Protein AF-A0A7J6VRY9-F1 (afdb_monomer)

Structure (mmCIF, N/CA/C/O backbone):
data_AF-A0A7J6VRY9-F1
#
_entry.id   AF-A0A7J6VRY9-F1
#
loop_
_atom_site.group_PDB
_atom_site.id
_atom_site.type_symbol
_atom_site.label_atom_id
_atom_site.label_alt_id
_atom_site.label_comp_id
_atom_site.label_asym_id
_atom_site.label_entity_id
_atom_site.label_seq_id
_atom_site.pdbx_PDB_ins_code
_atom_site.Cartn_x
_atom_site.Cartn_y
_atom_site.Cartn_z
_atom_site.occupancy
_atom_site.B_iso_or_equiv
_atom_site.auth_seq_id
_atom_site.auth_comp_id
_atom_site.auth_asym_id
_atom_site.auth_atom_id
_atom_site.pdbx_PDB_model_num
ATOM 1 N N . LEU A 1 1 ? -12.229 12.467 26.566 1.00 62.81 1 LEU A N 1
ATOM 2 C CA . LEU A 1 1 ? -11.278 11.502 25.977 1.00 62.81 1 LEU A CA 1
ATOM 3 C C . LEU A 1 1 ? -11.433 11.521 24.466 1.00 62.81 1 LEU A C 1
ATOM 5 O O . LEU A 1 1 ? -12.562 11.479 23.987 1.00 62.81 1 LEU A O 1
ATOM 9 N N . SER A 1 2 ? -10.325 11.666 23.745 1.00 70.50 2 SER A N 1
ATOM 10 C CA . SER A 1 2 ? -10.274 11.652 22.283 1.00 70.50 2 SER A CA 1
ATOM 11 C C . SER A 1 2 ? -10.262 10.211 21.766 1.00 70.50 2 SER A C 1
ATOM 13 O O . SER A 1 2 ? -9.771 9.299 22.431 1.00 70.50 2 SER A O 1
ATOM 15 N N . LEU A 1 3 ? -10.766 10.005 20.548 1.00 73.44 3 LEU A N 1
ATOM 16 C CA . LEU A 1 3 ? -10.662 8.731 19.823 1.00 73.44 3 LEU A CA 1
ATOM 17 C C . LEU A 1 3 ? -9.205 8.250 19.717 1.00 73.44 3 LEU A C 1
ATOM 19 O O . LEU A 1 3 ? -8.933 7.060 19.8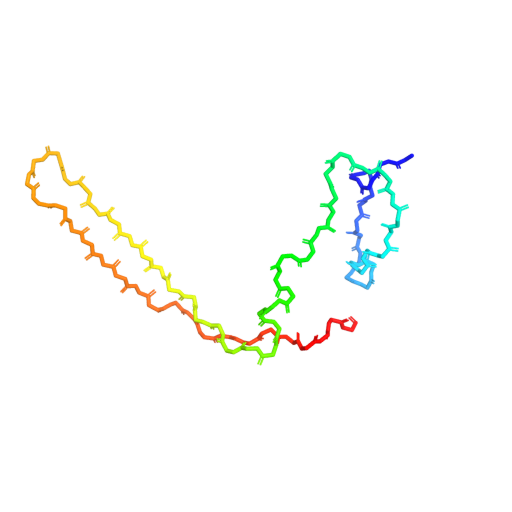02 1.00 73.44 3 LEU A O 1
ATOM 23 N N . TRP A 1 4 ? -8.279 9.199 19.582 1.00 78.88 4 TRP A N 1
ATOM 24 C CA . TRP A 1 4 ? -6.850 8.956 19.390 1.00 78.88 4 TRP A CA 1
ATOM 25 C C . TRP A 1 4 ? -6.092 8.608 20.675 1.00 78.88 4 TRP A C 1
ATOM 27 O O . TRP A 1 4 ? -4.944 8.186 20.595 1.00 78.88 4 TRP A O 1
ATOM 37 N N . ASP A 1 5 ? -6.725 8.751 21.843 1.00 78.44 5 ASP A N 1
ATOM 38 C CA . ASP A 1 5 ? -6.106 8.409 23.131 1.00 78.44 5 ASP A CA 1
ATOM 39 C C . ASP A 1 5 ? -6.205 6.899 23.433 1.00 78.44 5 ASP A C 1
ATOM 41 O O . ASP A 1 5 ? -5.619 6.4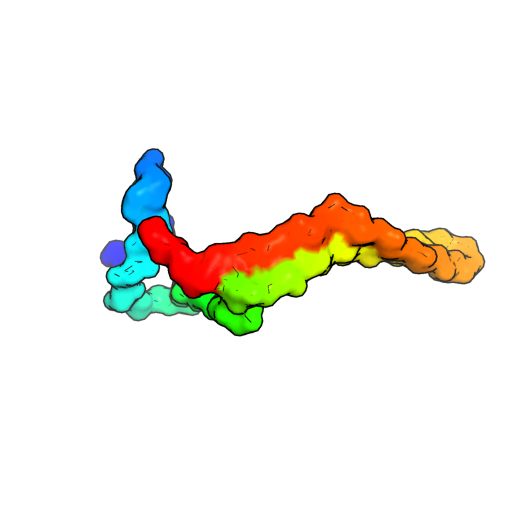16 24.399 1.00 78.44 5 ASP A O 1
ATOM 45 N N . HIS A 1 6 ? -6.966 6.144 22.629 1.00 76.12 6 HIS A N 1
ATOM 46 C CA . HIS A 1 6 ? -7.220 4.722 22.845 1.00 76.12 6 HIS A CA 1
ATOM 47 C C . HIS A 1 6 ? -6.242 3.858 22.045 1.00 76.12 6 HIS A C 1
ATOM 49 O O . HIS A 1 6 ? -6.198 3.917 20.817 1.00 76.12 6 HIS A O 1
ATOM 55 N N . ILE A 1 7 ? -5.491 3.008 22.748 1.00 81.25 7 ILE A N 1
ATOM 56 C CA . ILE A 1 7 ? -4.615 2.004 22.136 1.00 81.25 7 ILE A CA 1
ATOM 57 C C . ILE A 1 7 ? -5.376 0.681 22.051 1.00 81.25 7 ILE A C 1
ATOM 59 O O . ILE A 1 7 ? -5.778 0.117 23.068 1.00 81.25 7 ILE A O 1
ATOM 63 N N . ILE A 1 8 ? -5.550 0.174 20.833 1.00 81.62 8 ILE A N 1
ATOM 64 C CA . ILE A 1 8 ? -6.172 -1.127 20.574 1.00 81.62 8 ILE A CA 1
ATOM 65 C C . ILE A 1 8 ? -5.100 -2.207 20.750 1.00 81.62 8 ILE A C 1
ATOM 67 O O . ILE A 1 8 ? -4.177 -2.299 19.944 1.00 81.62 8 ILE A O 1
ATOM 71 N N . GLN A 1 9 ? -5.204 -2.999 21.819 1.00 83.94 9 GLN A N 1
ATOM 72 C CA . GLN A 1 9 ? -4.227 -4.049 22.142 1.00 83.94 9 GLN A CA 1
ATOM 73 C C . GLN A 1 9 ? -4.532 -5.392 21.464 1.00 83.94 9 GLN A C 1
ATOM 75 O O . GLN A 1 9 ? -3.613 -6.148 21.162 1.00 83.94 9 GLN A O 1
ATOM 80 N N . GLU A 1 10 ? -5.805 -5.677 21.185 1.00 81.19 10 GLU A N 1
ATOM 81 C CA . GLU A 1 10 ? -6.244 -6.940 20.584 1.00 81.19 10 GLU A CA 1
ATOM 82 C C . GLU A 1 10 ? -7.114 -6.688 19.354 1.00 81.19 10 GLU A C 1
ATOM 84 O O . GLU A 1 10 ? -7.821 -5.682 19.261 1.00 81.19 10 GLU A O 1
ATOM 89 N N . LYS A 1 11 ? -7.083 -7.631 18.408 1.00 77.06 11 LYS A N 1
ATOM 90 C CA . LYS A 1 11 ? -7.770 -7.501 17.117 1.00 77.06 11 LYS A CA 1
ATOM 91 C C . LYS A 1 11 ? -9.292 -7.400 17.260 1.00 77.06 11 LYS A C 1
ATOM 93 O O . LYS A 1 11 ? -9.913 -6.676 16.487 1.00 77.06 11 LYS A O 1
ATOM 98 N N . ASP A 1 12 ? -9.874 -8.047 18.264 1.00 76.62 12 ASP A N 1
ATOM 99 C CA . ASP A 1 12 ? -11.323 -8.016 18.508 1.00 76.62 12 ASP A CA 1
ATOM 100 C C . ASP A 1 12 ? -11.803 -6.619 18.941 1.00 76.62 12 ASP A C 1
ATOM 102 O O . ASP A 1 12 ? -12.912 -6.196 18.615 1.00 76.62 12 ASP A O 1
ATOM 106 N N . HIS A 1 13 ? -10.918 -5.834 19.565 1.00 73.88 13 HIS A N 1
ATOM 107 C CA . HIS A 1 13 ? -11.168 -4.442 19.938 1.00 73.88 13 HIS A CA 1
ATOM 108 C C . HIS A 1 13 ? -10.942 -3.452 18.779 1.00 73.88 13 HIS A C 1
ATOM 110 O O . HIS A 1 13 ? -11.145 -2.249 18.944 1.00 73.88 13 HIS A O 1
ATOM 116 N N 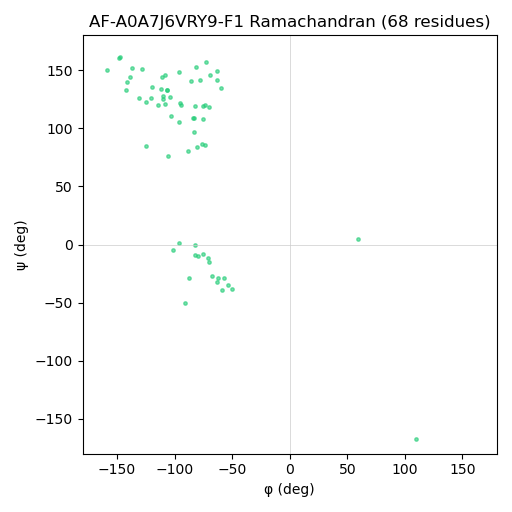. ALA A 1 14 ? -10.551 -3.928 17.588 1.00 73.75 14 ALA A N 1
ATOM 117 C CA . ALA A 1 14 ? -10.331 -3.078 16.416 1.00 73.75 14 ALA A CA 1
ATOM 118 C C . ALA A 1 14 ? -11.631 -2.602 15.746 1.00 73.75 14 ALA A C 1
ATOM 120 O O . ALA A 1 14 ? -11.603 -1.734 14.869 1.00 73.75 14 ALA A O 1
ATOM 121 N N . LYS A 1 15 ? -12.788 -3.128 16.165 1.00 71.25 15 LYS A N 1
ATOM 122 C CA . LYS A 1 15 ? -14.103 -2.637 15.744 1.00 71.25 15 LYS A CA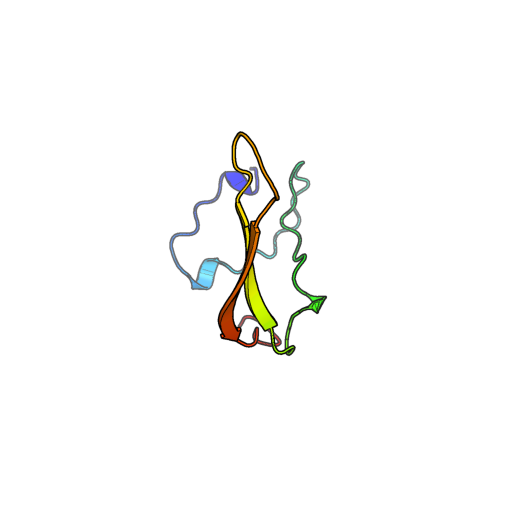 1
ATOM 123 C C . LYS A 1 15 ? -14.508 -1.397 16.527 1.00 71.25 15 LYS A C 1
ATOM 125 O O . LYS A 1 15 ? -15.273 -1.447 17.487 1.00 71.25 15 LYS A O 1
ATOM 130 N N . VAL A 1 16 ? -14.032 -0.252 16.060 1.00 72.25 16 VAL A N 1
ATOM 131 C CA . VAL A 1 16 ? -14.340 1.033 16.685 1.00 72.25 16 VAL A CA 1
ATOM 132 C C . VAL A 1 16 ? -15.692 1.555 16.190 1.00 72.25 16 VAL A C 1
ATOM 134 O O . VAL A 1 16 ? -15.792 2.168 15.130 1.00 72.25 16 VAL A O 1
ATOM 137 N N . GLN A 1 17 ? -16.753 1.311 16.961 1.00 67.31 17 GLN A N 1
ATOM 138 C CA . GLN A 1 17 ? -18.074 1.921 16.764 1.00 67.31 17 GLN A CA 1
ATOM 139 C C . GLN A 1 17 ? -18.312 2.982 17.838 1.00 67.31 17 GLN A C 1
ATOM 141 O O . GLN A 1 17 ? -19.028 2.771 18.814 1.00 67.31 17 GLN A O 1
ATOM 146 N N . THR A 1 18 ? -17.677 4.139 17.680 1.00 68.62 18 THR A N 1
ATOM 147 C CA . THR A 1 18 ? -17.697 5.189 18.700 1.00 68.62 18 THR A CA 1
ATOM 148 C C . THR A 1 18 ? -18.202 6.503 18.112 1.00 68.62 18 THR A C 1
ATOM 150 O O . THR A 1 18 ? -17.632 7.038 17.165 1.00 68.62 18 THR A O 1
ATOM 153 N N . ARG A 1 19 ? -19.275 7.054 18.693 1.00 65.19 19 ARG A N 1
ATOM 154 C CA . ARG A 1 19 ? -19.780 8.398 18.374 1.00 65.19 19 ARG A CA 1
ATOM 155 C C . ARG A 1 19 ? -19.081 9.428 19.260 1.00 65.19 19 ARG A C 1
ATOM 157 O O . ARG A 1 19 ? -19.632 9.845 20.273 1.00 65.19 19 ARG A O 1
ATOM 164 N N . VAL A 1 20 ? -17.862 9.820 18.896 1.00 72.25 20 VAL A N 1
ATOM 165 C CA . VAL A 1 20 ? -17.146 10.931 19.549 1.00 72.25 20 VAL A CA 1
ATOM 166 C C . VAL A 1 20 ? -17.025 12.088 18.564 1.00 72.25 20 VAL A C 1
ATOM 168 O O . VAL A 1 20 ? -16.663 11.901 17.404 1.00 72.25 20 VAL A O 1
ATOM 171 N N . THR A 1 21 ? -17.321 13.301 19.026 1.00 69.56 21 THR A N 1
ATOM 172 C CA . THR A 1 21 ? -17.128 14.537 18.260 1.00 69.56 21 THR A CA 1
ATOM 173 C C . THR A 1 21 ? -15.635 14.860 18.187 1.00 69.56 21 THR A C 1
ATOM 175 O O . THR A 1 21 ? -15.097 15.580 19.026 1.00 69.56 21 THR A O 1
ATOM 178 N N . THR A 1 22 ? -14.941 14.281 17.208 1.00 72.75 22 THR A N 1
ATOM 179 C CA . THR A 1 22 ? -13.511 14.517 16.967 1.00 72.75 22 THR A CA 1
ATOM 180 C C . THR A 1 22 ? -13.291 15.348 15.712 1.00 72.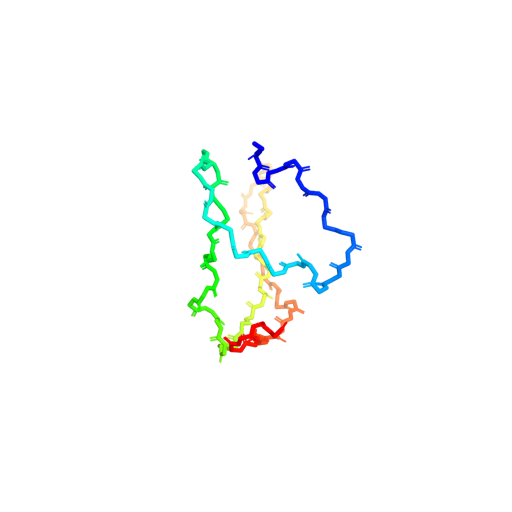75 22 THR A C 1
ATOM 182 O O . THR A 1 22 ? -13.976 15.136 14.715 1.00 72.75 22 THR A O 1
ATOM 185 N N . LYS A 1 23 ? -12.257 16.201 15.709 1.00 78.56 23 LYS A N 1
ATOM 186 C CA . LYS A 1 23 ? -11.815 16.931 14.505 1.00 78.56 23 LYS A CA 1
ATOM 187 C C . LYS A 1 23 ? -11.451 15.997 13.336 1.00 78.56 23 LYS A C 1
ATOM 189 O O . LYS A 1 23 ? -11.605 16.386 12.185 1.00 78.56 23 LYS A O 1
ATOM 194 N N . TYR A 1 24 ? -10.992 14.780 13.634 1.00 77.88 24 TYR A N 1
ATOM 195 C CA . TYR A 1 24 ? -10.572 13.784 12.645 1.00 77.88 24 TYR A CA 1
ATOM 196 C C . TYR A 1 24 ? -11.348 12.476 12.851 1.00 77.88 24 TYR A C 1
ATOM 198 O O . TYR A 1 24 ? -10.871 11.601 13.577 1.00 77.88 24 TYR A O 1
ATOM 206 N N . PRO A 1 25 ? -12.562 12.361 12.285 1.00 75.12 25 PRO A N 1
ATOM 207 C CA . PRO A 1 25 ? -13.362 11.149 12.405 1.00 75.12 25 PRO A CA 1
ATOM 208 C C . PRO A 1 25 ? -12.740 9.990 11.615 1.00 75.12 25 PRO A C 1
ATOM 210 O O . PRO A 1 25 ? -12.199 10.186 10.526 1.00 75.12 25 PRO A O 1
ATOM 213 N N . LEU A 1 26 ? -12.882 8.768 12.134 1.00 75.38 26 LEU A N 1
ATOM 214 C CA . LEU A 1 26 ? -12.635 7.553 11.360 1.00 75.38 26 LEU A CA 1
ATOM 215 C C . LEU A 1 26 ? -13.816 7.334 10.408 1.00 75.38 26 LEU A C 1
ATOM 217 O O . LEU A 1 26 ? -14.917 6.995 10.837 1.00 75.38 26 LEU A O 1
ATOM 221 N N . ILE A 1 27 ? -13.589 7.565 9.116 1.00 78.25 27 ILE A N 1
ATOM 222 C CA . ILE A 1 27 ? -14.584 7.377 8.056 1.00 78.25 27 ILE A CA 1
ATOM 223 C C . ILE A 1 27 ? -14.164 6.176 7.216 1.00 78.25 27 ILE A C 1
ATOM 225 O O . ILE A 1 27 ? -13.045 6.138 6.706 1.00 78.25 27 ILE A O 1
ATOM 229 N N . ASP A 1 28 ? -15.078 5.224 7.019 1.00 77.50 28 ASP A N 1
ATOM 230 C CA . ASP A 1 28 ? -14.865 4.137 6.064 1.00 77.50 28 ASP A CA 1
ATOM 231 C C . ASP A 1 28 ? -15.060 4.630 4.622 1.00 77.50 28 ASP A C 1
ATOM 233 O O . ASP A 1 28 ? -16.137 4.528 4.027 1.00 77.50 28 ASP A O 1
ATOM 237 N N . GLN A 1 29 ? -13.979 5.163 4.055 1.00 77.06 29 GLN A N 1
ATOM 238 C CA . GLN A 1 29 ? -13.910 5.588 2.656 1.00 77.06 29 GLN A CA 1
ATOM 239 C C . GLN A 1 29 ? -13.917 4.401 1.672 1.00 77.06 29 GLN A C 1
ATOM 241 O O . GLN A 1 29 ? -14.149 4.592 0.479 1.00 77.06 29 GLN A O 1
ATOM 246 N N . GLY A 1 30 ? -13.681 3.174 2.156 1.00 75.38 30 GLY A N 1
ATOM 247 C CA . GLY A 1 30 ? -13.585 1.952 1.356 1.00 75.38 30 GLY A CA 1
ATOM 248 C C . GLY A 1 30 ? -14.8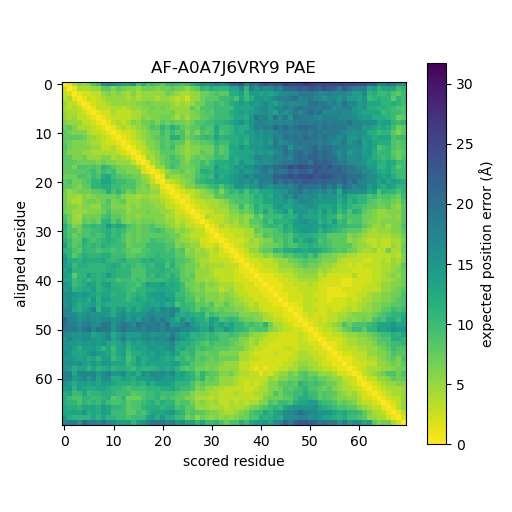78 1.139 1.282 1.00 75.38 30 GLY A C 1
ATOM 249 O O . GLY A 1 30 ? -14.896 0.097 0.628 1.00 75.38 30 GLY A O 1
ATOM 250 N N . SER A 1 31 ? -15.967 1.600 1.901 1.00 77.69 31 SER A N 1
ATOM 251 C CA . SER A 1 31 ? -17.276 0.925 1.900 1.00 77.69 31 SER A CA 1
ATOM 252 C C . SER A 1 31 ? -17.759 0.534 0.495 1.00 77.69 31 SER A C 1
ATOM 254 O O . SER A 1 31 ? -18.251 -0.573 0.293 1.00 77.69 31 SER A O 1
ATOM 256 N N . ASN A 1 32 ? -17.515 1.386 -0.503 1.00 82.44 32 ASN A N 1
ATOM 257 C CA . ASN A 1 32 ? -17.883 1.148 -1.904 1.00 82.44 32 ASN A CA 1
ATOM 258 C C . ASN A 1 32 ? -17.057 0.062 -2.613 1.00 82.44 32 ASN A C 1
ATOM 260 O O . ASN A 1 32 ? -17.398 -0.321 -3.737 1.00 82.44 32 ASN A O 1
ATOM 264 N N . LEU A 1 33 ? -15.956 -0.384 -2.008 1.00 83.56 33 LEU A N 1
ATOM 265 C CA . LEU A 1 33 ? -15.041 -1.393 -2.546 1.00 83.56 33 LEU A CA 1
ATOM 266 C C . LEU A 1 33 ? -15.262 -2.781 -1.924 1.00 83.56 33 LEU A C 1
ATOM 268 O O . LEU A 1 33 ? -14.638 -3.751 -2.354 1.00 83.56 33 LEU A O 1
ATOM 272 N N . ARG A 1 34 ? -16.156 -2.900 -0.935 1.00 84.81 34 ARG A N 1
ATOM 273 C CA . ARG A 1 34 ? -16.524 -4.182 -0.321 1.00 84.81 34 ARG A CA 1
ATOM 274 C C . ARG A 1 34 ? -17.191 -5.104 -1.345 1.00 84.81 34 ARG A C 1
ATOM 276 O O . ARG A 1 34 ? -17.915 -4.633 -2.222 1.00 84.81 34 ARG A O 1
ATOM 283 N N . SER A 1 35 ? -16.893 -6.401 -1.270 1.00 81.88 35 SER A N 1
ATOM 284 C CA . SER A 1 35 ? -17.365 -7.440 -2.205 1.00 81.88 35 SER A CA 1
ATOM 285 C C . SER A 1 35 ? -16.965 -7.239 -3.674 1.00 81.88 35 SER A C 1
ATOM 287 O O . SER A 1 35 ? -17.370 -8.017 -4.537 1.00 81.88 35 SER A O 1
ATOM 289 N N . LYS A 1 36 ? -16.149 -6.223 -3.985 1.00 86.75 36 LYS A N 1
ATOM 290 C CA . LYS A 1 36 ? -15.606 -5.998 -5.326 1.00 86.75 36 LYS A CA 1
ATOM 291 C C . LYS A 1 36 ? -14.217 -6.605 -5.435 1.00 86.75 36 LYS A C 1
ATOM 293 O O . LYS A 1 36 ? -13.449 -6.639 -4.473 1.00 86.75 36 LYS A O 1
ATOM 298 N N . ARG A 1 37 ? -13.884 -7.059 -6.641 1.00 86.38 37 ARG A N 1
ATOM 299 C CA . ARG A 1 37 ? -12.517 -7.444 -6.986 1.00 86.38 37 ARG A CA 1
ATOM 300 C C . ARG A 1 37 ? -11.694 -6.174 -7.180 1.00 86.38 37 ARG A C 1
ATOM 302 O O . ARG A 1 37 ? -12.011 -5.362 -8.046 1.00 86.38 37 ARG A O 1
ATOM 309 N N . ILE A 1 38 ? -10.663 -6.013 -6.364 1.00 87.50 38 ILE A N 1
ATOM 310 C CA . ILE A 1 38 ? -9.737 -4.885 -6.396 1.00 87.50 38 ILE A CA 1
ATOM 311 C C . ILE A 1 38 ? -8.423 -5.383 -6.987 1.00 87.50 38 ILE A C 1
ATOM 313 O O . ILE A 1 38 ? -7.909 -6.427 -6.587 1.00 87.50 38 ILE A O 1
ATOM 317 N N . GLN A 1 39 ? -7.882 -4.624 -7.937 1.00 91.31 39 GLN A N 1
ATOM 318 C CA . GLN A 1 39 ? -6.537 -4.844 -8.458 1.00 91.31 39 GLN A CA 1
ATOM 319 C C . GLN A 1 39 ? -5.635 -3.725 -7.955 1.00 91.31 39 GLN A C 1
ATOM 321 O O . GLN A 1 39 ? -5.891 -2.547 -8.214 1.00 91.31 39 GLN A O 1
ATOM 326 N N . LEU A 1 40 ? -4.578 -4.087 -7.235 1.00 89.06 40 LEU A N 1
ATOM 327 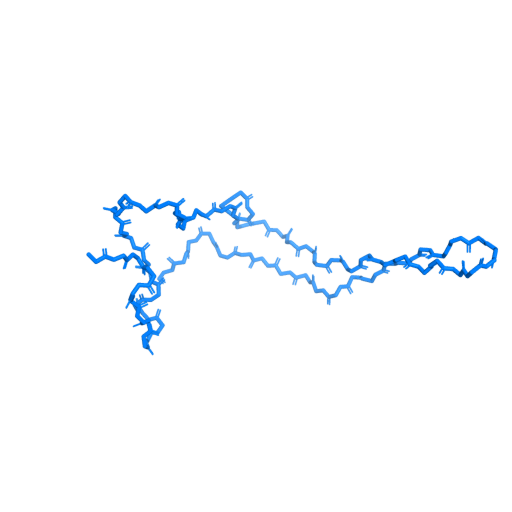C CA . LEU A 1 40 ? -3.539 -3.148 -6.845 1.00 89.06 40 LEU A CA 1
ATOM 328 C C . LEU A 1 40 ? -2.549 -3.025 -7.997 1.00 89.06 40 LEU A C 1
ATOM 330 O O . LEU A 1 40 ? -1.780 -3.948 -8.269 1.00 89.06 40 LEU A O 1
ATOM 334 N N . VAL A 1 41 ? -2.564 -1.879 -8.669 1.00 93.81 41 VAL A N 1
ATOM 335 C CA . VAL A 1 41 ? -1.654 -1.589 -9.779 1.00 93.81 41 VAL A CA 1
ATOM 336 C C . VAL A 1 41 ? -0.726 -0.458 -9.371 1.00 93.81 41 VAL A C 1
ATOM 338 O O . VAL A 1 41 ? -1.171 0.643 -9.055 1.00 93.81 41 VAL A O 1
ATOM 341 N N . LEU A 1 42 ? 0.574 -0.733 -9.378 1.00 93.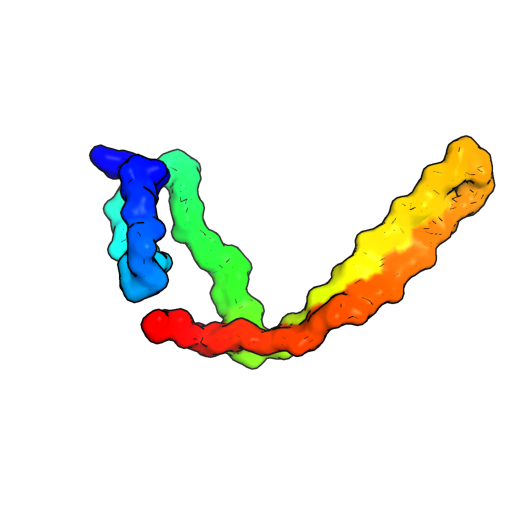06 42 LEU A N 1
ATOM 342 C CA . LEU A 1 42 ? 1.595 0.280 -9.175 1.00 93.06 42 LEU A CA 1
ATOM 343 C C . LEU A 1 42 ? 1.833 0.986 -10.505 1.00 93.06 42 LEU A C 1
ATOM 345 O O . LEU A 1 42 ? 2.245 0.343 -11.465 1.00 93.06 42 LEU A O 1
ATOM 349 N N . HIS A 1 43 ? 1.593 2.290 -10.545 1.00 95.50 43 HIS A N 1
ATOM 350 C CA . HIS A 1 43 ? 1.967 3.156 -11.657 1.00 95.50 43 HIS A CA 1
ATOM 351 C C . HIS A 1 43 ? 3.150 4.011 -11.225 1.00 95.50 43 HIS A C 1
ATOM 353 O O . HIS A 1 43 ? 3.116 4.595 -10.139 1.00 95.50 43 HIS A O 1
ATOM 359 N N . TRP A 1 44 ? 4.183 4.104 -12.057 1.00 94.88 44 TRP A N 1
ATOM 360 C CA . TRP A 1 44 ? 5.298 5.000 -11.786 1.00 94.88 44 TRP A CA 1
ATOM 361 C C . TRP A 1 44 ? 5.741 5.750 -13.030 1.00 94.88 44 TRP A C 1
ATOM 363 O O . TRP A 1 44 ? 5.624 5.289 -14.164 1.00 94.88 44 TRP A O 1
ATOM 373 N N . TYR A 1 45 ? 6.292 6.926 -12.757 1.00 95.56 45 TYR A N 1
ATOM 374 C CA . TYR A 1 45 ? 6.836 7.833 -13.745 1.00 95.56 45 TYR A CA 1
ATOM 375 C C . TYR A 1 45 ? 8.307 8.063 -13.433 1.00 95.56 45 TYR A C 1
ATOM 377 O O . TYR A 1 45 ? 8.666 8.455 -12.322 1.00 95.56 45 TYR A O 1
ATOM 385 N N . ILE A 1 46 ? 9.161 7.836 -14.421 1.00 94.75 46 ILE A N 1
ATOM 386 C CA . ILE A 1 46 ? 10.575 8.179 -14.374 1.00 94.75 46 ILE A CA 1
ATOM 387 C C . ILE A 1 46 ? 10.747 9.438 -15.215 1.00 94.75 46 ILE A C 1
ATOM 389 O O . ILE A 1 46 ? 10.620 9.411 -16.442 1.00 94.75 46 ILE A O 1
ATOM 393 N N . MET A 1 47 ? 11.035 10.553 -14.544 1.00 95.56 47 MET A N 1
ATOM 394 C CA . MET A 1 47 ? 11.411 11.803 -15.199 1.00 95.56 47 MET A CA 1
ATOM 395 C C . MET A 1 47 ? 12.938 11.931 -15.237 1.00 95.56 47 MET A C 1
ATOM 397 O O . MET A 1 47 ? 13.551 12.209 -14.203 1.00 95.56 47 MET A O 1
ATOM 401 N N . PRO A 1 48 ? 13.582 11.735 -16.401 1.00 92.88 48 PRO A N 1
ATOM 402 C CA . PRO A 1 48 ? 15.000 12.029 -16.549 1.00 92.88 48 PRO A CA 1
ATOM 403 C C . PRO A 1 48 ? 15.241 13.547 -16.579 1.00 92.88 48 PRO A C 1
ATOM 405 O O . PRO A 1 48 ? 14.359 14.324 -16.939 1.00 92.88 48 PRO A O 1
ATOM 408 N N . LYS A 1 49 ? 16.464 13.984 -16.243 1.00 92.06 49 LYS A N 1
ATOM 409 C CA . LYS A 1 49 ? 16.846 15.413 -16.282 1.00 92.06 49 LYS A CA 1
ATOM 410 C C . LYS A 1 49 ? 16.769 16.022 -17.687 1.00 92.06 49 LYS A C 1
ATOM 412 O O . LYS A 1 49 ? 16.550 17.220 -17.820 1.00 92.06 49 LYS A O 1
ATOM 417 N N . VAL A 1 50 ? 16.972 15.204 -18.717 1.00 90.25 50 VAL A N 1
ATOM 418 C CA . VAL A 1 50 ? 16.826 15.562 -20.132 1.00 90.25 50 VAL A CA 1
ATOM 419 C C . VAL A 1 50 ? 16.199 14.364 -20.846 1.00 90.25 50 VAL A C 1
ATOM 421 O O . VAL A 1 50 ? 16.568 13.226 -20.561 1.00 90.25 50 VAL A O 1
ATOM 424 N N . GLY A 1 51 ? 15.273 14.607 -21.774 1.00 89.19 51 GLY A N 1
ATOM 425 C CA . GLY A 1 51 ? 14.621 13.561 -22.567 1.00 89.19 51 GLY A CA 1
ATOM 426 C C . GLY A 1 51 ? 13.148 13.342 -22.214 1.00 89.19 51 GLY A C 1
ATOM 427 O O . GLY A 1 51 ? 12.519 14.168 -21.555 1.00 89.19 51 GLY A O 1
ATOM 428 N N . ARG A 1 52 ? 12.579 12.238 -22.712 1.00 90.38 52 ARG A N 1
ATOM 429 C CA . ARG A 1 52 ? 11.156 11.907 -22.550 1.00 90.38 52 ARG A CA 1
ATOM 430 C C . ARG A 1 52 ? 10.911 11.175 -21.226 1.00 90.38 52 ARG A C 1
ATOM 432 O O . ARG A 1 52 ? 11.689 10.308 -20.841 1.00 90.38 52 ARG A O 1
ATOM 439 N N . MET A 1 53 ? 9.802 11.508 -20.569 1.00 93.69 53 MET A N 1
ATOM 440 C CA . MET A 1 53 ? 9.281 10.775 -19.414 1.00 93.69 53 MET A CA 1
ATOM 441 C C . MET A 1 53 ? 8.983 9.317 -19.793 1.00 93.69 53 MET A C 1
ATOM 443 O O . MET A 1 53 ? 8.381 9.054 -20.835 1.00 93.69 53 MET A O 1
ATOM 447 N N . ILE A 1 54 ? 9.396 8.386 -18.939 1.00 94.12 54 ILE A N 1
ATOM 448 C CA . ILE A 1 54 ? 9.066 6.967 -19.067 1.00 94.12 54 ILE A CA 1
ATOM 449 C C . ILE A 1 54 ? 7.983 6.666 -18.039 1.00 94.12 54 ILE A C 1
ATOM 451 O O . ILE A 1 54 ? 8.155 6.963 -16.858 1.00 94.12 54 ILE A O 1
ATOM 455 N N . GLU A 1 55 ? 6.878 6.087 -18.485 1.00 94.69 55 GLU A N 1
ATOM 456 C CA . GLU A 1 55 ? 5.843 5.553 -17.608 1.00 94.69 55 GLU A CA 1
ATOM 457 C C . GLU A 1 55 ? 5.835 4.032 -17.705 1.00 94.69 55 GLU A C 1
ATOM 459 O O . GLU A 1 55 ? 6.066 3.472 -18.778 1.00 94.69 55 GLU A O 1
ATOM 464 N N . ASP A 1 56 ? 5.577 3.371 -16.585 1.00 93.94 56 ASP A N 1
ATOM 465 C CA . ASP A 1 56 ? 5.312 1.940 -16.568 1.00 93.94 56 ASP A CA 1
ATOM 466 C C . ASP A 1 56 ? 4.336 1.604 -15.433 1.00 93.94 56 ASP A C 1
ATOM 468 O O . ASP A 1 56 ? 4.106 2.398 -14.508 1.00 93.94 56 ASP A O 1
ATOM 472 N N . LYS A 1 57 ? 3.703 0.436 -15.538 1.00 94.56 57 LYS A N 1
ATOM 473 C CA . LYS A 1 57 ? 2.770 -0.064 -14.540 1.00 94.56 57 LYS A CA 1
ATOM 474 C C . LYS A 1 57 ? 2.951 -1.551 -14.297 1.00 94.56 57 LYS A C 1
ATOM 476 O O . LYS A 1 57 ? 3.149 -2.339 -15.217 1.00 94.56 57 LYS A O 1
ATOM 481 N N . LYS A 1 58 ? 2.768 -1.96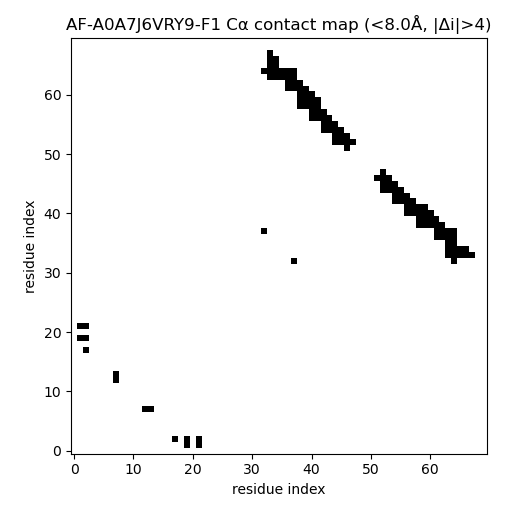1 -13.045 1.00 94.31 58 LYS A N 1
ATOM 482 C CA . LYS A 1 58 ? 2.807 -3.366 -12.645 1.00 94.31 58 LYS A CA 1
ATOM 483 C C . LYS A 1 58 ? 1.604 -3.716 -11.790 1.00 94.31 58 LYS A C 1
ATOM 485 O O . LYS A 1 58 ? 1.365 -3.094 -10.757 1.00 94.31 58 LYS A O 1
ATOM 490 N N . VAL A 1 59 ? 0.872 -4.750 -12.205 1.00 92.81 59 VAL A N 1
ATOM 491 C CA . VAL A 1 59 ? -0.160 -5.378 -11.371 1.00 92.81 59 VAL A CA 1
ATOM 492 C C . VAL A 1 59 ? 0.551 -6.111 -10.237 1.00 92.81 59 VAL A C 1
ATOM 494 O O . VAL A 1 59 ? 1.382 -6.985 -10.480 1.00 92.81 59 VAL A O 1
ATOM 497 N N . MET A 1 60 ? 0.279 -5.701 -9.002 1.00 90.94 60 MET A N 1
ATOM 498 C CA . MET A 1 60 ? 0.922 -6.240 -7.807 1.00 90.94 60 MET A CA 1
ATOM 499 C C . MET A 1 60 ? 0.127 -7.407 -7.238 1.00 90.94 60 MET A C 1
ATOM 501 O O . MET A 1 60 ? 0.690 -8.467 -6.981 1.00 90.94 60 MET A O 1
ATOM 505 N N . SER A 1 61 ? -1.176 -7.218 -7.047 1.00 87.81 61 SER A N 1
ATOM 506 C CA . SER A 1 61 ? -2.046 -8.229 -6.459 1.00 87.81 61 SER A CA 1
ATOM 507 C C . SER A 1 61 ? -3.505 -7.993 -6.823 1.00 87.81 61 SER A C 1
ATOM 509 O O . SER A 1 61 ? -3.949 -6.856 -6.986 1.00 87.81 61 SER A O 1
ATOM 511 N N . ASP A 1 62 ? -4.249 -9.092 -6.895 1.00 89.50 62 ASP A N 1
ATOM 512 C CA . ASP A 1 62 ? -5.701 -9.097 -7.006 1.00 89.50 62 ASP A CA 1
ATOM 513 C C . ASP A 1 62 ? -6.271 -9.611 -5.683 1.00 89.50 62 ASP A C 1
ATOM 515 O O . ASP A 1 62 ? -5.907 -10.698 -5.232 1.00 89.50 62 ASP A O 1
ATOM 519 N N . PHE A 1 63 ? -7.161 -8.849 -5.051 1.00 85.81 63 PHE A N 1
ATOM 520 C CA . PHE A 1 63 ? -7.830 -9.270 -3.820 1.00 85.81 63 PHE A CA 1
ATOM 521 C C . PHE A 1 63 ? -9.251 -8.711 -3.740 1.00 85.81 63 PHE A C 1
ATOM 523 O O . PHE A 1 63 ? -9.613 -7.762 -4.431 1.00 85.81 63 PHE A O 1
ATOM 530 N N . SER A 1 64 ? -10.082 -9.314 -2.897 1.00 85.12 64 SER A N 1
ATOM 531 C CA . SER A 1 64 ? -11.439 -8.844 -2.619 1.00 85.12 64 SER A CA 1
ATOM 532 C C . SER A 1 64 ? -11.569 -8.508 -1.145 1.00 85.12 64 SER A C 1
ATOM 534 O O . SER A 1 64 ? -11.131 -9.282 -0.292 1.00 85.12 64 SER A O 1
ATOM 536 N N . LEU A 1 65 ? -12.193 -7.374 -0.841 1.00 83.00 65 LEU A N 1
ATOM 537 C CA . LEU A 1 65 ? -12.547 -7.049 0.536 1.00 83.00 65 LEU A CA 1
ATOM 538 C C . LEU A 1 65 ? -13.798 -7.837 0.949 1.00 83.00 65 LEU A C 1
ATOM 540 O O . LEU A 1 65 ? -14.718 -7.971 0.135 1.00 83.00 65 LEU A O 1
ATOM 544 N N . PRO A 1 66 ? -13.864 -8.329 2.197 1.00 81.12 66 PRO A N 1
ATOM 545 C CA . PRO A 1 66 ? -15.065 -8.971 2.710 1.00 81.12 66 PRO A CA 1
ATOM 546 C C . PRO A 1 66 ? -16.235 -7.976 2.756 1.00 81.12 66 PRO A C 1
ATOM 548 O O . PRO A 1 66 ? -16.045 -6.776 2.965 1.00 81.12 66 PRO A O 1
ATOM 551 N N . GLU A 1 67 ? -17.453 -8.484 2.574 1.00 80.00 67 GLU A N 1
ATOM 552 C CA . GLU A 1 67 ? -18.693 -7.694 2.609 1.00 80.00 67 GLU A CA 1
ATOM 553 C C . GLU A 1 67 ? -18.892 -6.982 3.958 1.00 80.00 67 GLU A C 1
ATOM 555 O O . GLU A 1 67 ? -19.285 -5.813 4.036 1.00 80.00 67 GLU A O 1
ATOM 560 N N . SER A 1 68 ? -18.539 -7.676 5.037 1.00 76.69 68 SER A N 1
ATOM 561 C CA . SER A 1 68 ? -18.574 -7.163 6.397 1.00 76.69 68 SER A CA 1
ATOM 562 C C . SER A 1 68 ? -17.379 -7.676 7.185 1.00 76.69 68 SER A C 1
ATOM 564 O O . SER A 1 68 ? -17.095 -8.874 7.195 1.00 76.69 68 SER A O 1
ATOM 566 N N . TYR A 1 69 ? -16.710 -6.780 7.903 1.00 69.06 69 TYR A N 1
ATOM 567 C CA . TYR A 1 69 ? -15.746 -7.175 8.923 1.00 69.06 69 TYR A CA 1
ATOM 568 C C . TYR A 1 69 ? -16.540 -7.702 10.126 1.00 69.06 69 TYR A C 1
ATOM 570 O O . TYR A 1 69 ? -17.407 -6.987 10.640 1.00 69.06 69 TYR A O 1
ATOM 578 N N . THR A 1 70 ? -16.321 -8.966 10.505 1.00 63.19 70 THR A N 1
ATOM 579 C CA . THR A 1 70 ? -16.921 -9.613 11.694 1.00 63.19 70 THR A CA 1
ATOM 580 C C . THR A 1 70 ? -16.096 -9.326 12.936 1.00 63.19 70 THR A C 1
ATOM 582 O O . THR A 1 70 ? -14.919 -8.951 12.774 1.00 63.19 70 THR A O 1
#

Foldseek 3Di:
DDPVVDDDPDPVSVPDPDDDPDPDDDDPPCLVQAQHWDWDKDWDWDDDPDDDIDIDIDGDDIDHHHNDDD

Sequence (70 aa):
LSLWDHIIQEKDHAKVQTRVTTKYPLIDQGSNLRSKRIQLVLHWYIMPKVGRMIEDKKVMSDFSLPESYT

Nearest PDB structures (foldseek):
  7y4l-assembly1_WA  TM=1.978E-01  e=6.371E+00  Porphyridium purpureum

Mean predicted aligned error: 9.21 Å

InterPro domains:
  IPR007653 Signal peptidase complex subunit 3 [PF04573] (2-67)
  IPR007653 Signal peptidase complex subunit 3 [PTHR12804] (2-69)

Radius of gyration: 19.26 Å; Cα contacts (8 Å, |Δi|>4): 64; chains: 1; bounding box: 37×26×48 Å

pLDDT: mean 82.33, std 9.11, range [62.81, 95.56]

Secondary structure (DSSP, 8-state):
--GGG----SGGGG--------SS----TTGGGBTSEEEEEEEEEE--SSSPPEEEEEEEEEEEB-SS--

Solvent-accessible surface area (backbone atoms only — not comparable to full-atom values): 4971 Å² total; per-residue (Å²): 136,61,83,84,76,62,82,72,87,49,76,84,64,63,71,79,87,73,98,68,100,52,100,75,69,92,70,79,84,58,64,90,48,39,67,34,85,42,71,46,66,52,73,50,75,49,76,55,98,71,80,75,72,47,74,55,73,44,82,73,49,76,50,63,43,64,79,65,91,128

Organism: Thalictrum thalictroides (NCBI:txid46969)